Protein AF-A0A0F6YG91-F1 (afdb_monomer_lite)

Foldseek 3Di:
DDPLPDQDPVLLVLLVVLVVVLVVVLVFPDKDWDWADDPSAQKIKIWMWGFDDDPVTDTDIFIDIDRSVLSNCLVPDVVSSVVVSVRVCCGVVNDHDDPPPPDD

Radius of gyration: 14.87 Å; chains: 1; bounding box: 42×19×43 Å

Sequence (104 aa):
MERSKLWTLDGLLEARAAAAALLEQLGLEGFVFEIEPRVDTEDVVVLVEWVRGGPEGTWTSTRVVVDGELLLRSRNDDASRDRLLAQLRARIHGEGSPSRDAHA

Structure (mmCIF, N/CA/C/O backbone):
data_AF-A0A0F6YG91-F1
#
_entry.id   AF-A0A0F6YG91-F1
#
loop_
_atom_site.group_PDB
_atom_site.id
_atom_site.type_symbol
_atom_site.label_atom_id
_atom_site.label_alt_id
_atom_site.label_comp_id
_atom_site.label_asym_id
_atom_site.label_entity_id
_atom_site.label_seq_id
_atom_site.pdbx_PDB_ins_code
_atom_site.Cartn_x
_atom_site.Cartn_y
_atom_site.Cartn_z
_atom_site.occupancy
_atom_site.B_iso_or_equiv
_atom_site.auth_seq_id
_atom_site.auth_comp_id
_atom_site.auth_asym_id
_atom_site.auth_atom_id
_atom_site.pdbx_PDB_model_num
ATOM 1 N N . MET A 1 1 ? 28.132 -7.840 -14.785 1.00 35.56 1 MET A N 1
ATOM 2 C CA . MET A 1 1 ? 27.955 -6.666 -13.910 1.00 35.56 1 MET A CA 1
ATOM 3 C C . MET A 1 1 ? 26.492 -6.280 -14.023 1.00 35.56 1 MET A C 1
ATOM 5 O O . MET A 1 1 ? 26.124 -5.532 -14.921 1.00 35.56 1 MET A O 1
ATOM 9 N N . GLU A 1 2 ? 25.647 -6.951 -13.240 1.00 39.84 2 GLU A N 1
ATOM 10 C CA . GLU A 1 2 ? 24.206 -6.701 -13.226 1.00 39.84 2 GLU A CA 1
ATOM 11 C C . GLU A 1 2 ? 23.993 -5.281 -12.720 1.00 39.84 2 GLU A C 1
ATOM 13 O O . GLU A 1 2 ? 24.423 -4.928 -11.625 1.00 39.84 2 GLU A O 1
ATOM 18 N N . ARG A 1 3 ? 23.394 -4.428 -13.551 1.00 42.88 3 ARG A N 1
ATOM 19 C CA . ARG A 1 3 ? 22.815 -3.195 -13.038 1.00 42.88 3 ARG A CA 1
ATOM 20 C C . ARG A 1 3 ? 21.673 -3.654 -12.146 1.00 42.88 3 ARG A C 1
ATOM 22 O O . ARG A 1 3 ? 20.653 -4.079 -12.684 1.00 42.88 3 ARG A O 1
ATOM 29 N N . SER A 1 4 ? 21.856 -3.605 -10.826 1.00 49.94 4 SER A N 1
ATOM 30 C CA . SER A 1 4 ? 20.739 -3.572 -9.887 1.00 49.94 4 SER A CA 1
ATOM 31 C C . SER A 1 4 ? 19.716 -2.624 -10.508 1.00 49.94 4 SER A C 1
ATOM 33 O O . SER A 1 4 ? 20.072 -1.487 -10.838 1.00 49.94 4 SER A O 1
ATOM 35 N N . LYS A 1 5 ? 18.503 -3.097 -10.812 1.00 59.16 5 LYS A N 1
ATOM 36 C CA . LYS A 1 5 ? 17.425 -2.214 -11.261 1.00 59.16 5 LYS A CA 1
ATOM 37 C C . LYS A 1 5 ? 17.075 -1.335 -10.069 1.00 59.16 5 LYS A C 1
ATOM 39 O O . LYS A 1 5 ? 16.215 -1.653 -9.260 1.00 59.16 5 LYS A O 1
ATOM 44 N N . LEU A 1 6 ? 17.852 -0.273 -9.910 1.00 73.00 6 LEU A N 1
ATOM 45 C CA . LEU A 1 6 ? 17.636 0.733 -8.900 1.00 73.00 6 LEU A CA 1
ATOM 46 C C . LEU A 1 6 ? 16.367 1.475 -9.292 1.00 73.00 6 LEU A C 1
ATOM 48 O O . LEU A 1 6 ? 16.186 1.861 -10.450 1.00 73.00 6 LEU A O 1
ATOM 52 N N . TRP A 1 7 ? 15.498 1.653 -8.311 1.00 86.25 7 TRP A N 1
ATOM 53 C CA . TRP A 1 7 ? 14.332 2.502 -8.424 1.00 86.25 7 TRP A CA 1
ATOM 54 C C . TRP A 1 7 ? 14.724 3.881 -8.955 1.00 86.25 7 TRP A C 1
ATOM 56 O O . TRP A 1 7 ? 15.586 4.561 -8.393 1.00 86.25 7 TRP A O 1
ATOM 66 N N . THR A 1 8 ? 14.092 4.299 -10.048 1.00 90.50 8 THR A N 1
ATOM 67 C CA . THR A 1 8 ? 14.159 5.692 -10.486 1.00 90.50 8 THR A CA 1
ATOM 68 C C . THR A 1 8 ? 13.237 6.535 -9.611 1.00 90.50 8 THR A C 1
ATOM 70 O O . THR A 1 8 ? 12.295 6.019 -9.006 1.00 90.50 8 THR A O 1
ATOM 73 N N . LEU A 1 9 ? 13.479 7.847 -9.564 1.00 90.81 9 LEU A N 1
ATOM 74 C CA . LEU A 1 9 ? 12.578 8.768 -8.870 1.00 90.81 9 LEU A CA 1
ATOM 75 C C . LEU A 1 9 ? 11.146 8.658 -9.418 1.00 90.81 9 LEU A C 1
ATOM 77 O O . LEU A 1 9 ? 10.207 8.523 -8.641 1.00 90.81 9 LEU A O 1
ATOM 81 N N . ASP A 1 10 ? 10.998 8.634 -10.744 1.00 92.44 10 ASP A N 1
ATOM 82 C CA . ASP A 1 10 ? 9.695 8.482 -11.398 1.00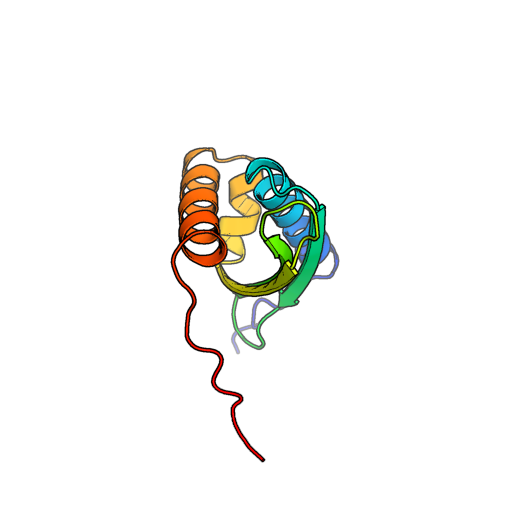 92.44 10 ASP A CA 1
ATOM 83 C C . ASP A 1 10 ? 9.028 7.154 -11.018 1.00 92.44 10 ASP A C 1
ATOM 85 O O . ASP A 1 10 ? 7.854 7.133 -10.660 1.00 92.44 10 ASP A O 1
ATOM 89 N N . GLY A 1 11 ? 9.791 6.056 -10.987 1.00 91.88 11 GLY A N 1
ATOM 90 C CA . GLY A 1 11 ? 9.291 4.755 -10.549 1.00 91.88 11 GLY A CA 1
ATOM 91 C C . GLY A 1 11 ? 8.782 4.776 -9.106 1.00 91.88 11 GLY A C 1
ATOM 92 O O . GLY A 1 11 ? 7.721 4.225 -8.827 1.00 91.88 11 GLY A O 1
ATOM 93 N N . LEU A 1 12 ? 9.482 5.457 -8.191 1.00 93.06 12 LEU A N 1
ATOM 94 C CA . LEU A 1 12 ? 9.036 5.603 -6.798 1.00 93.06 12 LEU A CA 1
ATOM 95 C C . LEU A 1 12 ? 7.776 6.454 -6.676 1.00 93.06 12 LEU A C 1
ATOM 97 O O . LEU A 1 12 ? 6.904 6.139 -5.867 1.00 93.06 12 LEU A O 1
ATOM 101 N N . LEU A 1 13 ? 7.655 7.516 -7.475 1.00 95.31 13 LEU A N 1
ATOM 102 C CA . LEU A 1 13 ? 6.444 8.334 -7.517 1.00 95.31 13 LEU A CA 1
ATOM 103 C C . LEU A 1 13 ? 5.251 7.525 -8.034 1.00 95.31 13 LEU A C 1
ATOM 105 O O . LEU A 1 13 ? 4.161 7.605 -7.464 1.00 95.31 13 LEU A O 1
ATOM 109 N N . GLU A 1 14 ? 5.459 6.698 -9.058 1.00 95.38 14 GLU A N 1
ATOM 110 C CA . GLU A 1 14 ? 4.431 5.792 -9.568 1.00 95.38 14 GLU A CA 1
ATOM 111 C C . GLU A 1 14 ? 4.052 4.708 -8.556 1.00 95.38 14 GLU A C 1
ATOM 113 O O . GLU A 1 14 ? 2.863 4.459 -8.348 1.00 95.38 14 GLU A O 1
ATOM 118 N N . ALA A 1 15 ? 5.032 4.103 -7.883 1.00 95.31 15 ALA A N 1
ATOM 119 C CA . ALA A 1 15 ? 4.797 3.129 -6.820 1.00 95.31 15 ALA A CA 1
ATOM 120 C C . ALA A 1 15 ? 4.025 3.755 -5.650 1.00 95.31 15 ALA A C 1
ATOM 122 O O . ALA A 1 15 ? 3.076 3.159 -5.142 1.00 95.31 15 ALA A O 1
ATOM 123 N N . ARG A 1 16 ? 4.365 4.992 -5.266 1.00 96.62 16 ARG A N 1
ATOM 124 C CA . ARG A 1 16 ? 3.636 5.759 -4.248 1.00 96.62 16 ARG A CA 1
ATOM 125 C C . ARG A 1 16 ? 2.194 6.024 -4.658 1.00 96.62 16 ARG A C 1
ATOM 127 O O . ARG A 1 16 ? 1.301 5.853 -3.833 1.00 96.62 16 ARG A O 1
ATOM 134 N N . ALA A 1 17 ? 1.952 6.411 -5.908 1.00 96.94 17 ALA A N 1
ATOM 135 C CA . ALA A 1 17 ? 0.599 6.621 -6.417 1.00 96.94 17 ALA A CA 1
ATOM 136 C C . ALA A 1 17 ? -0.212 5.313 -6.451 1.00 96.94 17 ALA A C 1
ATOM 138 O O . ALA A 1 17 ? -1.376 5.299 -6.055 1.00 96.94 17 ALA A O 1
ATOM 139 N N . ALA A 1 18 ? 0.405 4.203 -6.866 1.00 96.75 18 ALA A N 1
ATOM 140 C CA . ALA A 1 18 ? -0.230 2.889 -6.861 1.00 96.75 18 ALA A CA 1
ATOM 141 C C . ALA A 1 18 ? -0.582 2.425 -5.438 1.00 96.75 18 ALA A C 1
ATOM 143 O O . ALA A 1 18 ? -1.698 1.964 -5.196 1.00 96.75 18 ALA A O 1
ATOM 144 N N . ALA A 1 19 ? 0.337 2.597 -4.484 1.00 96.81 19 ALA A N 1
ATOM 145 C CA . ALA A 1 19 ? 0.108 2.264 -3.083 1.00 96.81 19 ALA A CA 1
ATOM 146 C C . ALA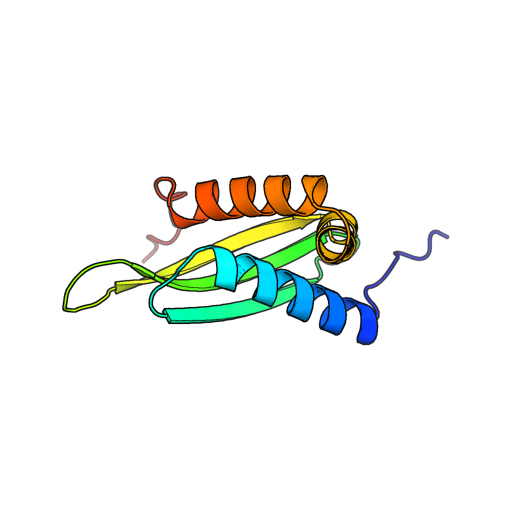 A 1 19 ? -0.998 3.126 -2.458 1.00 96.81 19 ALA A C 1
ATOM 148 O O . ALA A 1 19 ? -1.848 2.582 -1.757 1.00 96.81 19 ALA A O 1
ATOM 149 N N . ALA A 1 20 ? -1.042 4.430 -2.759 1.00 96.31 20 ALA A N 1
ATOM 150 C CA . ALA A 1 20 ? -2.125 5.313 -2.320 1.00 96.31 20 ALA A CA 1
ATOM 151 C C . ALA A 1 20 ? -3.492 4.777 -2.764 1.00 96.31 20 ALA A C 1
ATOM 153 O O . ALA A 1 20 ? -4.365 4.548 -1.932 1.00 96.31 20 ALA A O 1
ATOM 154 N N . ALA A 1 21 ? -3.638 4.483 -4.061 1.00 95.69 21 ALA A N 1
ATOM 155 C CA . ALA A 1 21 ? -4.887 3.980 -4.627 1.00 95.69 21 ALA A CA 1
ATOM 156 C C . ALA A 1 21 ? -5.318 2.633 -4.021 1.00 95.69 21 ALA A C 1
ATOM 158 O O . ALA A 1 21 ? -6.513 2.358 -3.905 1.00 95.69 21 ALA A O 1
ATOM 159 N N . LEU A 1 22 ? -4.365 1.776 -3.638 1.00 95.94 22 LEU A N 1
ATOM 160 C CA . LEU A 1 22 ? -4.651 0.524 -2.935 1.00 95.94 22 LEU A CA 1
ATOM 161 C C . LEU A 1 22 ? -5.102 0.773 -1.490 1.00 95.94 22 LEU A C 1
ATOM 163 O O . LEU A 1 22 ? -6.084 0.176 -1.059 1.00 95.94 22 LEU A O 1
ATOM 167 N N . LEU A 1 23 ? -4.412 1.645 -0.747 1.00 95.06 23 LEU A N 1
ATOM 168 C CA . LEU A 1 23 ? -4.734 1.959 0.651 1.00 95.06 23 LEU A CA 1
ATOM 169 C C . LEU A 1 23 ? -6.089 2.668 0.787 1.00 95.06 23 LEU A C 1
ATOM 171 O O . LEU A 1 23 ? -6.853 2.346 1.694 1.00 95.06 23 LEU A O 1
ATOM 175 N N . GLU A 1 24 ? -6.438 3.555 -0.147 1.00 94.31 24 GLU A N 1
ATOM 176 C CA . GLU A 1 24 ? -7.762 4.192 -0.213 1.00 94.31 24 GLU A CA 1
ATOM 177 C C . GLU A 1 24 ? -8.894 3.155 -0.347 1.00 94.31 24 GLU A C 1
ATOM 179 O O . GLU A 1 24 ? -9.952 3.292 0.267 1.00 94.31 24 GLU A O 1
ATOM 184 N N . GLN A 1 25 ? -8.657 2.054 -1.070 1.00 94.50 25 GLN A N 1
ATOM 185 C CA . GLN A 1 25 ? -9.618 0.952 -1.232 1.00 94.50 25 GLN A CA 1
ATOM 186 C C . GLN A 1 25 ? -9.743 0.038 -0.003 1.00 94.50 25 GLN A C 1
ATOM 188 O O . GLN A 1 25 ? -10.583 -0.871 0.019 1.00 94.50 25 GLN A O 1
ATOM 193 N N . LEU A 1 26 ? -8.917 0.242 1.024 1.00 90.56 26 LEU A N 1
ATOM 194 C CA . LEU A 1 26 ? -9.040 -0.469 2.295 1.00 90.56 26 LEU A CA 1
ATOM 195 C C . LEU A 1 26 ? -10.065 0.176 3.230 1.00 90.56 26 LEU A C 1
ATOM 197 O O . LEU A 1 26 ? -10.444 -0.454 4.213 1.00 90.56 26 LEU A O 1
ATOM 201 N N . GLY A 1 27 ? -10.542 1.386 2.919 1.00 87.94 27 GLY A N 1
ATOM 202 C CA . GLY A 1 27 ? -11.560 2.066 3.722 1.00 87.94 27 GLY A CA 1
ATOM 203 C C . GLY A 1 27 ? -11.082 2.416 5.133 1.00 87.94 27 GLY A C 1
ATOM 204 O O . GLY A 1 27 ? -11.868 2.360 6.075 1.00 87.94 27 GLY A O 1
ATOM 205 N N . LEU A 1 28 ? -9.793 2.732 5.292 1.00 88.31 28 LEU A N 1
ATOM 206 C CA . LEU A 1 28 ? -9.229 3.186 6.565 1.00 88.31 28 LEU A CA 1
ATOM 207 C C . LEU A 1 28 ? -9.808 4.568 6.916 1.00 88.31 28 LEU A C 1
ATOM 209 O O . LEU A 1 28 ? -9.842 5.449 6.060 1.00 88.31 28 LEU A O 1
ATOM 213 N N . GLU A 1 29 ? -10.229 4.771 8.169 1.00 84.06 29 GLU A N 1
ATOM 214 C CA . GLU A 1 29 ? -10.831 6.040 8.634 1.00 84.06 29 GLU A CA 1
ATOM 215 C C . GLU A 1 29 ? -9.866 7.233 8.516 1.00 84.06 29 GLU A C 1
ATOM 217 O O . GLU A 1 29 ? -10.279 8.364 8.265 1.00 84.06 29 GLU A O 1
ATOM 222 N N . GLY A 1 30 ? -8.567 6.967 8.655 1.00 86.81 30 GLY A N 1
ATOM 223 C CA . GLY A 1 30 ? -7.482 7.909 8.418 1.00 86.81 30 GLY A CA 1
ATOM 224 C C . GLY A 1 30 ? -6.150 7.170 8.387 1.00 86.81 30 GLY A C 1
ATOM 225 O O . GLY A 1 30 ? -5.937 6.240 9.173 1.00 86.81 30 GLY A O 1
ATOM 226 N N . PHE A 1 31 ? -5.268 7.552 7.463 1.00 93.38 31 PHE A N 1
ATOM 227 C CA . PHE A 1 31 ? -3.940 6.961 7.348 1.00 93.38 31 PHE A CA 1
ATOM 228 C C . PHE A 1 31 ? -2.910 7.936 6.772 1.00 93.38 31 PHE A C 1
ATOM 230 O O . PHE A 1 31 ? -3.238 8.846 6.011 1.00 93.38 31 PHE A O 1
ATOM 237 N N . VAL A 1 32 ? -1.650 7.698 7.116 1.00 95.75 32 VAL A N 1
ATOM 238 C CA . VAL A 1 32 ? -0.468 8.244 6.445 1.00 95.75 32 VAL A CA 1
ATOM 239 C C . VAL A 1 32 ? 0.403 7.083 5.992 1.00 95.75 32 VAL A C 1
ATOM 241 O O . VAL A 1 32 ? 0.345 5.994 6.566 1.00 95.75 32 VAL A O 1
ATOM 244 N N . PHE A 1 33 ? 1.179 7.281 4.932 1.00 96.94 33 PHE A N 1
ATOM 245 C CA . PHE A 1 33 ? 2.020 6.212 4.416 1.00 96.94 33 PHE A CA 1
ATOM 246 C C . PHE A 1 33 ? 3.281 6.725 3.725 1.00 96.94 33 PHE A C 1
ATOM 248 O O . PHE A 1 33 ? 3.318 7.839 3.193 1.00 96.94 33 PHE A O 1
ATOM 255 N N . GLU A 1 34 ? 4.285 5.8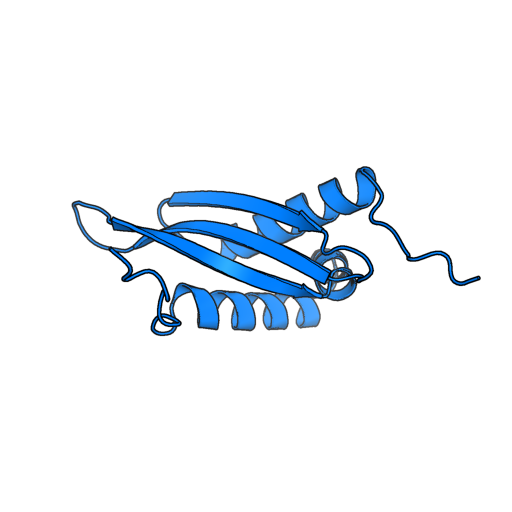57 3.685 1.00 96.81 34 GLU A N 1
ATOM 256 C CA . GLU A 1 34 ? 5.562 6.063 3.011 1.00 96.81 34 GLU A CA 1
ATOM 257 C C . GLU A 1 34 ? 5.943 4.829 2.187 1.00 96.81 34 GLU A C 1
ATOM 259 O O . GLU A 1 34 ? 5.501 3.708 2.457 1.00 96.81 34 GLU A O 1
ATOM 264 N N . ILE A 1 35 ? 6.766 5.055 1.161 1.00 95.19 35 ILE A N 1
ATOM 265 C CA . ILE A 1 35 ? 7.330 4.009 0.307 1.00 95.19 35 ILE A CA 1
ATOM 266 C C . ILE A 1 35 ? 8.842 4.081 0.411 1.00 95.19 35 ILE A C 1
ATOM 268 O O . ILE A 1 35 ? 9.442 5.097 0.060 1.00 95.19 35 ILE A O 1
ATOM 272 N N . GLU A 1 36 ? 9.448 2.982 0.840 1.00 94.69 36 GLU A N 1
ATOM 273 C CA . GLU A 1 36 ? 10.898 2.845 0.912 1.00 94.69 36 GLU A CA 1
ATOM 274 C C . GLU A 1 36 ? 11.360 1.756 -0.064 1.00 94.69 36 GLU A C 1
ATOM 276 O O . GLU A 1 36 ? 10.953 0.599 0.083 1.00 94.69 36 GLU A O 1
ATOM 281 N N . PRO A 1 37 ? 12.212 2.064 -1.056 1.00 93.38 37 PRO A N 1
ATOM 282 C CA . PRO A 1 37 ? 12.828 1.021 -1.864 1.00 93.38 37 PRO A CA 1
ATOM 283 C C . PRO A 1 37 ? 13.755 0.165 -1.002 1.00 93.38 37 PRO A C 1
ATOM 285 O O . PRO A 1 37 ? 14.536 0.683 -0.199 1.00 93.38 37 PRO A O 1
ATOM 288 N N . ARG A 1 38 ? 13.719 -1.154 -1.194 1.00 90.75 38 ARG A N 1
ATOM 289 C CA . ARG A 1 38 ? 14.702 -2.041 -0.568 1.00 90.75 38 ARG A CA 1
ATOM 290 C C . ARG A 1 38 ? 15.983 -2.060 -1.398 1.00 90.75 38 ARG A C 1
ATOM 292 O O . ARG A 1 38 ? 15.947 -2.247 -2.612 1.00 90.75 38 ARG A O 1
ATOM 299 N N . VAL A 1 39 ? 17.119 -1.877 -0.728 1.00 84.50 39 VAL A N 1
ATOM 300 C CA . VAL A 1 39 ? 18.443 -1.910 -1.362 1.00 84.50 39 VAL A CA 1
ATOM 301 C C . VAL A 1 39 ? 18.657 -3.254 -2.063 1.00 84.50 39 VAL A C 1
ATOM 303 O O . VAL A 1 39 ? 18.362 -4.303 -1.494 1.00 84.50 39 VAL A O 1
ATOM 306 N N . ASP A 1 40 ? 19.157 -3.197 -3.299 1.00 81.06 40 ASP A N 1
ATOM 307 C CA . ASP A 1 40 ? 19.501 -4.349 -4.146 1.00 81.06 40 ASP A CA 1
ATOM 308 C C . ASP A 1 40 ? 18.349 -5.319 -4.471 1.00 81.06 40 ASP A C 1
ATOM 310 O O . ASP A 1 40 ? 18.585 -6.463 -4.859 1.00 81.06 40 ASP A O 1
ATOM 314 N N . THR A 1 41 ? 17.094 -4.866 -4.375 1.00 87.19 41 THR A N 1
ATOM 315 C CA . THR A 1 41 ? 15.913 -5.647 -4.784 1.00 87.19 41 THR A CA 1
ATOM 316 C C . THR A 1 41 ? 14.906 -4.781 -5.544 1.00 87.19 41 THR A C 1
ATOM 318 O O . THR A 1 41 ? 14.914 -3.559 -5.411 1.00 87.19 41 TH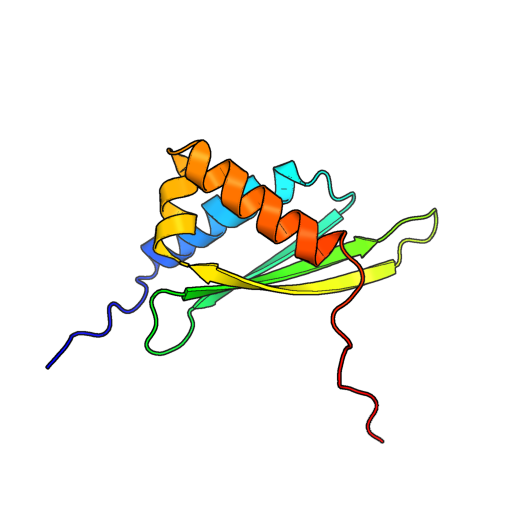R A O 1
ATOM 321 N N . GLU A 1 42 ? 14.003 -5.409 -6.300 1.00 89.25 42 GLU A N 1
ATOM 322 C CA . GLU A 1 42 ? 12.855 -4.723 -6.920 1.00 89.25 42 GLU A CA 1
ATOM 323 C C . GLU A 1 42 ? 11.702 -4.483 -5.924 1.00 89.25 42 GLU A C 1
ATOM 325 O O . GLU A 1 42 ? 10.694 -3.886 -6.285 1.00 89.25 42 GLU A O 1
ATOM 330 N N . ASP A 1 43 ? 11.833 -4.907 -4.666 1.00 93.81 43 ASP A N 1
ATOM 331 C CA . ASP A 1 43 ? 10.802 -4.725 -3.645 1.00 93.81 43 ASP A CA 1
ATOM 332 C C . ASP A 1 43 ? 10.723 -3.274 -3.146 1.00 93.81 43 ASP A C 1
ATOM 334 O O . ASP A 1 43 ? 11.723 -2.547 -3.061 1.00 93.81 43 ASP A O 1
ATOM 338 N N . VAL A 1 44 ? 9.534 -2.898 -2.677 1.00 94.75 44 VAL A N 1
ATOM 339 C CA . VAL A 1 44 ? 9.327 -1.740 -1.803 1.00 94.75 44 VAL A CA 1
ATOM 340 C C . VAL A 1 44 ? 8.760 -2.158 -0.458 1.00 94.75 44 VAL A C 1
ATOM 342 O O . VAL A 1 44 ? 8.056 -3.160 -0.328 1.00 94.75 44 VAL A O 1
ATOM 345 N N . VAL A 1 45 ? 9.031 -1.352 0.560 1.00 96.12 45 VAL A N 1
ATOM 346 C CA . VAL A 1 45 ? 8.323 -1.403 1.832 1.00 96.12 45 VAL A CA 1
ATOM 347 C C . VAL A 1 45 ? 7.254 -0.320 1.829 1.00 96.12 45 VAL A C 1
ATOM 349 O O . VAL A 1 45 ? 7.564 0.861 1.695 1.00 96.12 45 VAL A O 1
ATOM 352 N N . VAL A 1 46 ? 6.001 -0.730 2.000 1.00 96.56 46 VAL A N 1
ATOM 353 C CA . VAL A 1 46 ? 4.879 0.164 2.285 1.00 96.56 46 VAL A CA 1
ATOM 354 C C . VAL A 1 46 ? 4.760 0.289 3.797 1.00 96.56 46 VAL A C 1
ATOM 356 O O . VAL A 1 46 ? 4.466 -0.689 4.492 1.00 96.56 46 VAL A O 1
ATOM 359 N N . LEU A 1 47 ? 5.024 1.487 4.303 1.00 96.00 47 LEU A N 1
ATOM 360 C CA . LEU A 1 47 ? 4.821 1.855 5.698 1.00 96.00 47 LEU A CA 1
ATOM 361 C C . LEU A 1 47 ? 3.497 2.568 5.787 1.00 96.00 47 LEU A C 1
ATOM 363 O O . LEU A 1 47 ? 3.317 3.562 5.100 1.00 96.00 47 LEU A O 1
ATOM 367 N N . VAL A 1 48 ? 2.579 2.075 6.602 1.00 95.12 48 VAL A N 1
ATOM 368 C CA . VAL A 1 48 ? 1.293 2.731 6.817 1.00 95.12 48 VAL A CA 1
ATOM 369 C C . VAL A 1 48 ? 1.066 2.915 8.303 1.00 95.12 48 VAL A C 1
ATOM 371 O O . VAL A 1 48 ? 1.183 1.963 9.073 1.00 95.12 48 VAL A O 1
ATOM 374 N N . GLU A 1 49 ? 0.728 4.131 8.701 1.00 94.31 49 GLU A N 1
ATOM 375 C CA . GLU A 1 49 ? 0.167 4.418 10.014 1.00 94.31 49 GLU A CA 1
ATOM 376 C C . GLU A 1 49 ? -1.303 4.745 9.831 1.00 94.31 49 GLU A C 1
ATOM 378 O O . GLU A 1 49 ? -1.663 5.530 8.957 1.00 94.31 49 GLU A O 1
ATOM 383 N N . TRP A 1 50 ? -2.165 4.109 10.610 1.00 92.12 50 TRP A N 1
ATOM 384 C CA . TRP A 1 50 ? -3.605 4.206 10.423 1.00 92.12 50 TRP A CA 1
ATOM 385 C C . TRP A 1 50 ? -4.345 4.135 11.751 1.00 92.12 50 TRP A C 1
ATOM 387 O O . TRP A 1 50 ? -3.846 3.590 12.739 1.00 92.12 50 TRP A O 1
ATOM 397 N N . VAL A 1 51 ? -5.550 4.700 11.768 1.00 89.31 51 VAL A N 1
ATOM 398 C CA . VAL A 1 51 ? -6.410 4.715 12.952 1.00 89.31 51 VAL A CA 1
ATOM 399 C C . VAL A 1 51 ? -7.170 3.396 13.054 1.00 89.31 51 VAL A C 1
ATOM 401 O O . VAL A 1 51 ? -8.009 3.072 12.212 1.00 89.31 51 VAL A O 1
ATOM 404 N N . ARG A 1 52 ? -6.889 2.625 14.107 1.00 85.50 52 ARG A N 1
ATOM 405 C CA . ARG A 1 52 ? -7.569 1.367 14.413 1.00 85.50 52 ARG A CA 1
ATOM 406 C C . ARG A 1 52 ? -8.681 1.590 15.438 1.00 85.50 52 ARG A C 1
ATOM 408 O O . ARG A 1 52 ? -8.413 1.571 16.634 1.00 85.50 52 ARG A O 1
ATOM 415 N N . GLY A 1 53 ? -9.916 1.698 14.943 1.00 75.38 53 GLY A N 1
ATOM 416 C CA . GLY A 1 53 ? -11.177 1.548 15.682 1.00 75.38 53 GLY A CA 1
ATOM 417 C C . GLY A 1 53 ? -11.503 2.587 16.769 1.00 75.38 53 GLY A C 1
ATOM 418 O O . GLY A 1 53 ? -10.636 3.085 17.478 1.00 75.38 53 GLY A O 1
ATOM 419 N N . GLY A 1 54 ? -12.807 2.802 16.974 1.00 62.41 54 GLY A N 1
ATOM 420 C CA . GLY A 1 54 ? -13.395 3.381 18.188 1.00 62.41 54 GLY A CA 1
ATOM 421 C C . GLY A 1 54 ? -13.369 4.914 18.300 1.00 62.41 54 GLY A C 1
ATOM 422 O O . GLY A 1 54 ? -12.610 5.581 17.607 1.00 62.41 54 GLY A O 1
ATOM 423 N N . PRO A 1 55 ? -14.186 5.485 19.208 1.00 60.53 55 PRO A N 1
ATOM 424 C CA . PRO A 1 55 ? -14.380 6.934 19.346 1.00 60.53 55 PRO A CA 1
ATOM 425 C C . PRO A 1 55 ? -13.122 7.723 19.748 1.00 60.53 55 PRO A C 1
ATOM 427 O O . PRO A 1 55 ? -13.111 8.939 19.585 1.00 60.53 55 PRO A O 1
ATOM 430 N N . GLU A 1 56 ? -12.076 7.055 20.246 1.00 72.38 56 GLU A N 1
ATOM 431 C CA . GLU A 1 56 ? -10.788 7.681 20.582 1.00 72.38 56 GLU A CA 1
ATOM 432 C C . GLU A 1 56 ? -9.653 7.349 19.596 1.00 72.38 56 GLU A C 1
ATOM 434 O O . GLU A 1 56 ? -8.646 8.044 19.628 1.00 72.38 56 GLU A O 1
ATOM 439 N N . GLY A 1 57 ? -9.820 6.353 18.707 1.00 75.69 57 GLY A N 1
ATOM 440 C CA . GLY A 1 57 ? -8.891 6.003 17.622 1.00 75.69 57 GLY A CA 1
ATOM 441 C C . GLY A 1 57 ? -7.435 5.724 18.032 1.00 75.69 57 GLY A C 1
ATOM 442 O O . GLY A 1 57 ? -6.674 6.637 18.328 1.00 75.69 57 GLY A O 1
ATOM 443 N N . THR A 1 58 ? -6.965 4.473 17.961 1.00 86.25 58 THR A N 1
ATOM 444 C CA . THR A 1 58 ? -5.535 4.184 18.218 1.00 86.25 58 THR A CA 1
ATOM 445 C C . THR A 1 58 ? -4.712 4.198 16.932 1.00 86.25 58 THR A C 1
ATOM 447 O O . THR A 1 58 ? -4.963 3.396 16.031 1.00 86.25 58 THR A O 1
ATOM 450 N N . TRP A 1 59 ? -3.685 5.048 16.862 1.00 90.06 59 TRP A N 1
ATOM 451 C CA . TRP A 1 59 ? -2.694 4.995 15.784 1.00 90.06 59 TRP A CA 1
ATOM 452 C C . TRP A 1 59 ? -1.906 3.686 15.834 1.00 90.06 59 TRP A C 1
ATOM 454 O O . TRP A 1 59 ? -1.349 3.311 16.863 1.00 90.06 59 TRP A O 1
ATOM 464 N N . THR A 1 60 ? -1.887 2.976 14.711 1.00 90.75 60 THR A N 1
ATOM 465 C CA . THR A 1 60 ? -1.197 1.697 14.541 1.00 90.75 60 THR A CA 1
ATOM 466 C C . THR A 1 60 ? -0.327 1.757 13.297 1.00 90.75 60 THR A C 1
ATOM 468 O O . THR A 1 60 ? -0.805 2.133 12.230 1.00 90.75 60 THR A O 1
ATOM 471 N N . SER A 1 61 ? 0.926 1.320 13.407 1.00 91.94 61 SER A N 1
ATOM 472 C CA . SER A 1 61 ? 1.857 1.269 12.276 1.00 91.94 61 SER A CA 1
ATOM 473 C C . SER A 1 61 ? 1.965 -0.157 11.724 1.00 91.94 61 SER A C 1
ATOM 475 O O . SER A 1 61 ? 1.941 -1.149 12.455 1.00 91.94 61 SER A O 1
ATOM 477 N N . THR A 1 62 ? 2.062 -0.296 10.406 1.00 93.62 62 THR A N 1
ATOM 478 C CA . THR A 1 62 ? 2.196 -1.575 9.703 1.00 93.62 62 THR A CA 1
ATOM 479 C C . THR A 1 62 ? 3.227 -1.439 8.589 1.00 93.62 62 THR A C 1
ATOM 481 O O . THR A 1 62 ? 3.162 -0.517 7.784 1.00 93.62 62 THR A O 1
ATOM 484 N N . ARG A 1 63 ? 4.183 -2.374 8.534 1.00 94.88 63 ARG A N 1
ATOM 485 C CA . ARG A 1 63 ? 5.167 -2.479 7.444 1.00 94.88 63 ARG A CA 1
ATOM 486 C C . ARG A 1 63 ? 4.827 -3.686 6.576 1.00 94.88 63 ARG A C 1
ATOM 488 O O . ARG A 1 63 ? 4.674 -4.793 7.102 1.00 94.88 63 ARG A O 1
ATOM 495 N N . VAL A 1 64 ? 4.738 -3.482 5.264 1.00 94.81 64 VAL A N 1
ATOM 496 C CA . VAL A 1 64 ? 4.460 -4.538 4.281 1.00 94.81 64 VAL A CA 1
ATOM 497 C C . VAL A 1 64 ? 5.516 -4.496 3.188 1.00 94.81 64 VAL A C 1
ATOM 499 O O . VAL A 1 64 ? 5.697 -3.466 2.552 1.00 94.81 64 VAL A O 1
ATOM 502 N N . VAL A 1 65 ? 6.214 -5.609 2.966 1.00 95.06 65 VAL A N 1
ATOM 503 C CA . VAL A 1 65 ? 7.114 -5.751 1.813 1.00 95.06 65 VAL A CA 1
ATOM 504 C C . VAL A 1 65 ? 6.287 -6.200 0.615 1.00 95.06 65 VAL A C 1
ATOM 506 O O . VAL A 1 65 ? 5.523 -7.166 0.712 1.00 95.06 65 VAL A O 1
ATOM 509 N N . VAL A 1 66 ? 6.421 -5.478 -0.488 1.00 94.50 66 VAL A N 1
ATOM 510 C CA . VAL A 1 66 ? 5.653 -5.671 -1.713 1.00 94.50 66 VAL A CA 1
ATOM 511 C C . VAL A 1 66 ? 6.613 -5.736 -2.894 1.00 94.50 66 VAL A C 1
ATOM 513 O O . VAL A 1 66 ? 7.539 -4.935 -2.987 1.00 94.50 66 VAL A O 1
ATOM 516 N N . ASP A 1 67 ? 6.356 -6.673 -3.801 1.00 94.06 67 ASP A N 1
ATOM 517 C CA . ASP A 1 67 ? 7.028 -6.743 -5.096 1.00 94.06 67 ASP A CA 1
ATOM 518 C C . ASP A 1 67 ? 6.723 -5.468 -5.904 1.00 94.06 67 ASP A C 1
ATOM 520 O O . ASP A 1 67 ? 5.559 -5.121 -6.136 1.00 94.06 67 ASP A O 1
ATOM 524 N N . GLY A 1 68 ? 7.767 -4.742 -6.301 1.00 93.44 68 GLY A N 1
ATOM 525 C CA . GLY A 1 68 ? 7.630 -3.455 -6.975 1.00 93.44 68 GLY A CA 1
ATOM 526 C C . GLY A 1 68 ? 6.957 -3.528 -8.333 1.00 93.44 68 GLY A C 1
ATOM 527 O O . GLY A 1 68 ? 6.166 -2.650 -8.680 1.00 93.44 68 GLY A O 1
ATOM 528 N N . GLU A 1 69 ? 7.238 -4.575 -9.103 1.00 92.88 69 GLU A N 1
ATOM 529 C CA . GLU A 1 69 ? 6.627 -4.753 -10.413 1.00 92.88 69 GLU A CA 1
ATOM 530 C C . GLU A 1 69 ? 5.132 -5.054 -10.269 1.00 92.88 69 GLU A C 1
ATOM 532 O O . GLU A 1 69 ? 4.311 -4.477 -10.987 1.00 92.88 69 GLU A O 1
ATOM 537 N N . LEU A 1 70 ? 4.760 -5.895 -9.304 1.00 94.88 70 LEU A N 1
ATOM 538 C CA . LEU A 1 70 ? 3.367 -6.178 -8.976 1.00 94.88 70 LEU A CA 1
ATOM 539 C C . LEU A 1 70 ? 2.621 -4.902 -8.559 1.00 94.88 70 LEU A C 1
ATOM 541 O O . LEU A 1 70 ? 1.499 -4.673 -9.019 1.00 94.88 70 LEU A O 1
ATOM 545 N N . LEU A 1 71 ? 3.252 -4.057 -7.736 1.00 95.94 71 LEU A N 1
ATOM 546 C CA . LEU A 1 71 ? 2.699 -2.768 -7.314 1.00 95.94 71 LEU A CA 1
ATOM 547 C C . LEU A 1 71 ? 2.490 -1.809 -8.489 1.00 95.94 71 LEU A C 1
ATOM 549 O O . LEU A 1 71 ? 1.464 -1.142 -8.573 1.00 95.94 71 LEU A O 1
ATOM 553 N N . LEU A 1 72 ? 3.431 -1.741 -9.427 1.00 95.25 72 LEU A N 1
ATOM 554 C CA . LEU A 1 72 ? 3.271 -0.895 -10.609 1.00 95.25 72 LEU A CA 1
ATOM 555 C C . LEU A 1 72 ? 2.177 -1.435 -11.543 1.00 95.25 72 LEU A C 1
ATOM 557 O O . LEU A 1 72 ? 1.356 -0.664 -12.050 1.00 95.25 72 LEU A O 1
ATOM 561 N N . ARG A 1 73 ? 2.113 -2.759 -11.738 1.00 94.62 73 ARG A N 1
ATOM 562 C CA . ARG A 1 73 ? 1.105 -3.416 -12.587 1.00 94.62 73 ARG A CA 1
ATOM 563 C C . ARG A 1 73 ? -0.317 -3.263 -12.051 1.00 94.62 73 ARG A C 1
ATOM 565 O O . ARG A 1 73 ? -1.237 -3.116 -12.855 1.00 94.62 73 ARG A O 1
ATOM 572 N N . SER A 1 74 ? -0.523 -3.217 -10.732 1.00 96.06 74 SER A N 1
ATOM 573 C CA . SER A 1 74 ? -1.866 -3.118 -10.128 1.00 96.06 74 SER A CA 1
ATOM 574 C C . SER A 1 74 ? -2.655 -1.866 -10.518 1.00 96.06 74 SER A C 1
ATOM 576 O O . SER A 1 74 ? -3.877 -1.814 -10.343 1.00 96.06 74 SER A O 1
ATOM 578 N N . ARG A 1 75 ? -1.975 -0.853 -11.067 1.00 94.12 75 ARG A N 1
ATOM 579 C CA . ARG A 1 75 ? -2.613 0.328 -11.659 1.00 94.12 75 ARG A CA 1
ATOM 580 C C . ARG A 1 75 ? -3.535 -0.035 -12.824 1.00 94.12 75 ARG A C 1
ATOM 582 O O . ARG A 1 75 ? -4.586 0.575 -12.963 1.00 94.12 75 ARG A O 1
ATOM 589 N N . ASN A 1 76 ? -3.150 -1.026 -13.626 1.00 94.69 76 ASN A N 1
ATOM 590 C CA . ASN A 1 76 ? -3.831 -1.379 -14.876 1.00 94.69 76 ASN A CA 1
ATOM 591 C C . ASN A 1 76 ? -4.289 -2.845 -14.932 1.00 94.69 76 ASN A C 1
ATOM 593 O O . ASN A 1 76 ? -4.976 -3.222 -15.875 1.00 94.69 76 ASN A O 1
ATOM 597 N N . ASP A 1 77 ? -3.909 -3.666 -13.952 1.00 96.25 77 ASP A N 1
ATOM 598 C CA . ASP A 1 77 ? -4.234 -5.091 -13.891 1.00 96.25 77 ASP A CA 1
ATOM 599 C C . ASP A 1 77 ? -5.043 -5.413 -12.627 1.00 96.25 77 ASP A C 1
ATOM 601 O O . ASP A 1 77 ? -4.547 -5.295 -11.501 1.00 96.25 77 ASP A O 1
ATOM 605 N N . ASP A 1 78 ? -6.304 -5.809 -12.822 1.00 95.44 78 ASP A N 1
ATOM 606 C CA . ASP A 1 78 ? -7.249 -6.074 -11.731 1.00 95.44 78 ASP A CA 1
ATOM 607 C C . ASP A 1 78 ? -6.799 -7.255 -10.858 1.00 95.44 78 ASP A C 1
ATOM 609 O O . ASP A 1 78 ? -6.870 -7.175 -9.636 1.00 95.44 78 ASP A O 1
ATOM 613 N N . ALA A 1 79 ? -6.240 -8.314 -11.453 1.00 96.31 79 ALA A N 1
ATOM 614 C CA . ALA A 1 79 ? -5.772 -9.483 -10.705 1.00 96.31 79 ALA A CA 1
ATOM 615 C C . ALA A 1 79 ? -4.596 -9.145 -9.769 1.00 96.31 79 ALA A C 1
ATOM 617 O O . ALA A 1 79 ? -4.546 -9.589 -8.619 1.00 96.31 79 ALA A O 1
ATOM 618 N N . SER A 1 80 ? -3.657 -8.325 -10.242 1.00 95.56 80 SER A N 1
ATOM 619 C CA . SER A 1 80 ? -2.538 -7.804 -9.455 1.00 95.56 80 SER A CA 1
ATOM 620 C C . SER A 1 80 ? -3.036 -6.899 -8.331 1.00 95.56 80 SER A C 1
ATOM 622 O O . SER A 1 80 ? -2.556 -6.999 -7.201 1.00 95.56 80 SER A O 1
ATOM 624 N N . ARG A 1 81 ? -4.037 -6.055 -8.614 1.00 96.81 81 ARG A N 1
ATOM 625 C CA . ARG A 1 81 ? -4.680 -5.193 -7.616 1.00 96.81 81 ARG A CA 1
ATOM 626 C C . ARG A 1 81 ? -5.362 -5.999 -6.522 1.00 96.81 81 ARG A C 1
ATOM 628 O O . ARG A 1 81 ? -5.080 -5.772 -5.349 1.00 96.81 81 ARG A O 1
ATOM 635 N N . ASP A 1 82 ? -6.187 -6.971 -6.890 1.00 96.12 82 ASP A N 1
ATOM 636 C CA . ASP A 1 82 ? -6.909 -7.820 -5.943 1.00 96.12 82 ASP A CA 1
ATOM 637 C C . ASP A 1 82 ? -5.949 -8.614 -5.058 1.00 96.12 82 ASP A C 1
ATOM 639 O O . ASP A 1 82 ? -6.135 -8.696 -3.839 1.00 96.12 82 ASP A O 1
ATOM 643 N N . ARG A 1 83 ? -4.865 -9.134 -5.646 1.00 95.31 83 ARG A N 1
ATOM 644 C CA . ARG A 1 83 ? -3.800 -9.816 -4.905 1.00 95.31 83 ARG A CA 1
ATOM 645 C C . ARG A 1 83 ? -3.153 -8.904 -3.862 1.00 95.31 83 ARG A C 1
ATOM 647 O O . ARG A 1 83 ? -2.979 -9.325 -2.717 1.00 95.31 83 ARG A O 1
ATOM 654 N N . LEU A 1 84 ? -2.803 -7.673 -4.233 1.00 96.19 84 LEU A N 1
ATOM 655 C CA . LEU A 1 84 ? -2.193 -6.717 -3.305 1.00 96.19 84 LEU A CA 1
ATOM 656 C C . LEU A 1 84 ? -3.169 -6.252 -2.228 1.00 96.19 84 LEU A C 1
ATOM 658 O O . LEU A 1 84 ? -2.790 -6.174 -1.062 1.00 96.19 84 LEU A O 1
ATOM 662 N N . LEU A 1 85 ? -4.433 -6.009 -2.577 1.00 95.56 85 LEU A N 1
ATOM 663 C CA . LEU A 1 85 ? -5.469 -5.684 -1.598 1.00 95.56 85 LEU A CA 1
ATOM 664 C C . LEU A 1 85 ? -5.645 -6.814 -0.585 1.00 95.56 85 LEU A C 1
ATOM 666 O O . LEU A 1 85 ? -5.735 -6.545 0.609 1.00 95.56 85 LEU A O 1
ATOM 670 N N . ALA A 1 86 ? -5.653 -8.075 -1.025 1.00 94.00 86 ALA A N 1
ATOM 671 C CA . ALA A 1 86 ? -5.718 -9.218 -0.120 1.00 94.00 86 ALA A CA 1
ATOM 672 C C . ALA A 1 86 ? -4.504 -9.268 0.825 1.00 94.00 86 ALA A C 1
ATOM 674 O O . ALA A 1 86 ? -4.678 -9.446 2.032 1.00 94.00 86 ALA A O 1
ATOM 675 N N . GLN A 1 87 ? -3.292 -9.047 0.305 1.00 94.25 87 GLN A N 1
ATOM 676 C CA . GLN A 1 87 ? -2.066 -9.003 1.107 1.00 94.25 87 GLN A CA 1
ATOM 677 C C . GLN A 1 87 ? -2.094 -7.868 2.144 1.00 94.25 87 GLN A C 1
ATOM 679 O O . GLN A 1 87 ? -1.805 -8.097 3.320 1.00 94.25 87 GLN A O 1
ATOM 684 N N . LEU A 1 88 ? -2.462 -6.653 1.727 1.00 93.31 88 LEU A N 1
ATOM 685 C CA . LEU A 1 88 ? -2.545 -5.486 2.605 1.00 93.31 88 LEU A CA 1
ATOM 686 C C . LEU A 1 88 ? -3.631 -5.672 3.670 1.00 93.31 88 LEU A C 1
ATOM 688 O O . LEU A 1 88 ? -3.358 -5.467 4.851 1.00 93.31 88 LEU A O 1
ATOM 692 N N . ARG A 1 89 ? -4.826 -6.153 3.292 1.00 92.12 89 ARG A N 1
ATOM 693 C CA . ARG A 1 89 ? -5.910 -6.470 4.240 1.00 92.12 89 ARG A CA 1
ATOM 694 C C . ARG A 1 89 ? -5.471 -7.497 5.270 1.00 92.12 89 ARG A C 1
ATOM 696 O O . ARG A 1 89 ? -5.703 -7.291 6.456 1.00 92.12 89 ARG A O 1
ATOM 703 N N . ALA A 1 90 ? -4.808 -8.569 4.841 1.00 91.19 90 ALA A N 1
ATOM 704 C CA . ALA A 1 90 ? -4.317 -9.592 5.756 1.00 91.19 90 ALA A CA 1
ATOM 705 C C . ALA A 1 90 ? -3.311 -9.027 6.767 1.00 91.19 90 ALA A C 1
ATOM 707 O O . ALA A 1 90 ? -3.268 -9.486 7.902 1.00 91.19 90 ALA A O 1
ATOM 708 N N . ARG A 1 91 ? -2.518 -8.020 6.386 1.00 90.38 91 ARG A N 1
ATOM 709 C CA . ARG A 1 91 ? -1.480 -7.462 7.257 1.00 90.38 91 ARG A CA 1
ATOM 710 C C . ARG A 1 91 ? -1.956 -6.318 8.156 1.00 90.38 91 ARG A C 1
ATOM 712 O O . ARG A 1 91 ? -1.380 -6.140 9.227 1.00 90.38 91 ARG A O 1
ATOM 719 N N . ILE A 1 92 ? -2.960 -5.566 7.704 1.00 86.81 92 ILE A N 1
ATOM 720 C CA . ILE A 1 92 ? -3.557 -4.414 8.396 1.00 86.81 92 ILE A CA 1
ATOM 721 C C . ILE A 1 92 ? -4.725 -4.860 9.290 1.00 86.81 92 ILE A C 1
ATOM 723 O O . ILE A 1 92 ? -4.812 -4.445 10.442 1.00 86.81 92 ILE A O 1
ATOM 727 N N . HIS A 1 93 ? -5.604 -5.740 8.801 1.00 81.25 93 HIS A N 1
ATOM 728 C CA . HIS A 1 93 ? -6.771 -6.230 9.550 1.00 81.25 93 HIS A CA 1
ATOM 729 C C . HIS A 1 93 ? -6.582 -7.625 10.154 1.00 81.25 93 HIS A C 1
ATOM 731 O O . HIS A 1 93 ? -7.315 -7.983 11.076 1.00 81.25 93 HIS A O 1
ATOM 737 N N . GLY A 1 94 ? -5.624 -8.415 9.661 1.00 68.12 94 GLY A N 1
ATOM 738 C CA . GLY A 1 94 ? -5.229 -9.660 10.314 1.00 68.12 94 GLY A CA 1
ATOM 739 C C . GLY A 1 94 ? -4.367 -9.373 11.540 1.00 68.12 94 GLY A C 1
ATOM 740 O O . GLY A 1 94 ? -3.557 -8.446 11.544 1.00 68.12 94 GLY A O 1
ATOM 741 N N . GLU A 1 95 ? -4.595 -10.143 12.601 1.00 48.41 95 GLU A N 1
ATOM 742 C CA . GLU A 1 95 ? -3.957 -9.996 13.909 1.00 48.41 95 GLU A CA 1
ATOM 743 C C . GLU A 1 95 ? -2.435 -9.794 13.815 1.00 48.41 95 GLU A C 1
ATOM 745 O O . GLU A 1 95 ? -1.739 -10.415 13.010 1.00 48.41 95 GLU A O 1
ATOM 750 N N . GLY A 1 96 ? -1.936 -8.870 14.641 1.00 44.28 96 GLY A N 1
ATOM 751 C CA . GLY A 1 96 ? -0.591 -8.318 14.561 1.00 44.28 96 GLY A CA 1
ATOM 752 C C . GLY A 1 96 ? 0.524 -9.354 14.427 1.00 44.28 96 GLY A C 1
ATOM 753 O O . GLY A 1 96 ? 0.594 -10.334 15.162 1.00 44.28 96 GLY A O 1
ATOM 754 N N . SER A 1 97 ? 1.490 -9.068 13.552 1.00 37.56 97 SER A N 1
ATOM 755 C CA . SER A 1 97 ? 2.840 -9.571 13.807 1.00 37.56 97 SER A CA 1
ATOM 756 C C . SER A 1 97 ? 3.364 -8.928 15.094 1.00 37.56 97 SER A C 1
ATOM 758 O O . SER A 1 97 ? 3.187 -7.718 15.265 1.00 37.56 97 SER A O 1
ATOM 760 N N . PRO A 1 98 ? 4.006 -9.703 15.984 1.00 39.84 98 PRO A N 1
ATOM 761 C CA . PRO A 1 98 ? 4.500 -9.200 17.253 1.00 39.84 98 PRO A CA 1
ATOM 762 C C . PRO A 1 98 ? 5.539 -8.118 16.976 1.00 39.84 98 PRO A C 1
ATOM 764 O O . PRO A 1 98 ? 6.561 -8.376 16.337 1.00 39.84 98 PRO A O 1
ATOM 767 N N . SER A 1 99 ? 5.276 -6.908 17.465 1.00 38.75 99 SER A N 1
ATOM 768 C CA . SER A 1 99 ? 6.335 -5.933 17.672 1.00 38.75 99 SER A CA 1
ATOM 769 C C . SER A 1 99 ? 7.322 -6.556 18.660 1.00 38.75 99 SER A C 1
ATOM 771 O O . SER A 1 99 ? 7.055 -6.642 19.860 1.00 38.75 99 SER A O 1
ATOM 773 N N . ARG A 1 100 ? 8.443 -7.079 18.151 1.00 42.66 100 ARG A N 1
ATOM 774 C CA . ARG A 1 100 ? 9.672 -7.156 18.937 1.00 42.66 100 ARG A CA 1
ATOM 775 C C . ARG A 1 100 ? 10.091 -5.712 19.143 1.00 42.66 100 ARG A C 1
ATOM 777 O O . ARG A 1 100 ? 10.757 -5.197 18.268 1.00 42.66 100 ARG A O 1
ATOM 784 N N . ASP A 1 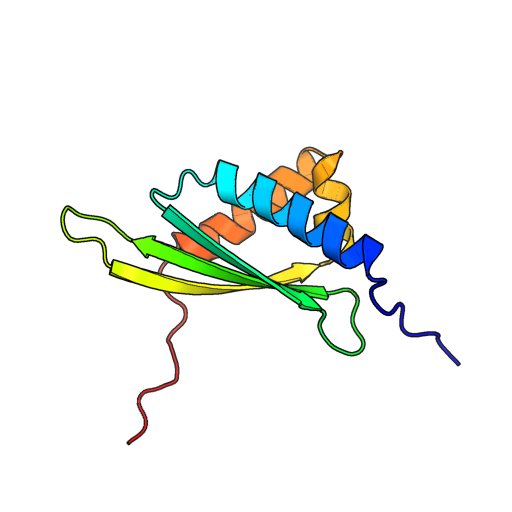101 ? 9.630 -5.108 20.228 1.00 39.47 101 ASP A N 1
ATOM 785 C CA . ASP A 1 101 ? 10.289 -4.007 20.932 1.00 39.47 101 ASP A CA 1
ATOM 786 C C . ASP A 1 101 ? 9.630 -3.875 22.311 1.00 39.47 101 ASP A C 1
ATOM 788 O O . ASP A 1 101 ? 8.958 -2.911 22.657 1.00 39.47 101 ASP A O 1
ATOM 792 N N . ALA A 1 102 ? 9.802 -4.934 23.101 1.00 41.25 102 ALA A N 1
ATOM 793 C CA . ALA A 1 102 ? 9.886 -4.829 24.546 1.00 41.25 102 ALA A CA 1
ATOM 794 C C . ALA A 1 102 ? 11.364 -5.010 24.900 1.00 41.25 102 ALA A C 1
ATOM 796 O O . ALA A 1 102 ? 11.811 -6.126 25.161 1.00 41.25 102 ALA A O 1
ATOM 797 N N . HIS A 1 103 ? 12.137 -3.925 24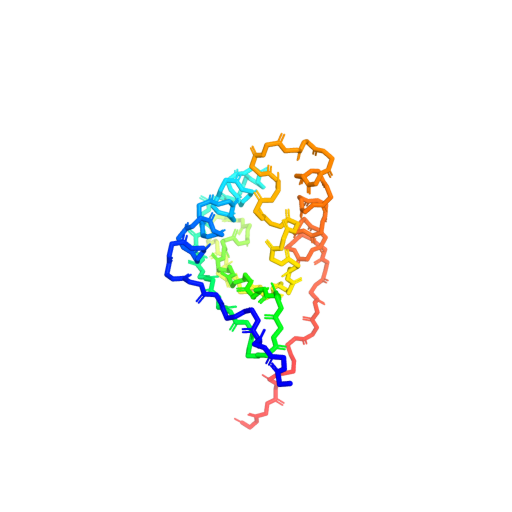.860 1.00 34.69 103 HIS A N 1
ATOM 798 C CA . HIS A 1 103 ? 13.438 -3.896 25.512 1.00 34.69 103 HIS A CA 1
ATOM 799 C C . HIS A 1 103 ? 13.710 -2.545 26.177 1.00 34.69 103 HIS A C 1
ATOM 801 O O . HIS A 1 103 ? 13.834 -1.533 25.496 1.00 34.69 103 HIS A O 1
ATOM 807 N N . ALA A 1 104 ? 13.881 -2.665 27.501 1.00 35.94 104 ALA A N 1
ATOM 808 C CA . ALA A 1 104 ? 14.483 -1.763 28.485 1.00 35.94 104 ALA A CA 1
ATOM 809 C C . ALA A 1 104 ? 13.670 -0.536 28.920 1.00 35.94 104 ALA A C 1
ATOM 811 O O . ALA A 1 104 ? 13.599 0.456 28.168 1.00 35.94 104 ALA A O 1
#

pLDDT: mean 84.06, std 18.72, range [34.69, 96.94]

Organism: NCBI:txid927083

Secondary structure (DSSP, 8-state):
-----PPPHHHHHHHHHHHHHHHHTTT-SSEEEEEEEPTTSSEEEEEEEEEESTTTTEEEEEEEEEEHHHHHHTTT-HHHHHHHHHHHHHHHTSPPPP------